Protein AF-A0A1X1UT60-F1 (afdb_monomer)

Mean predicted aligned error: 7.27 Å

Foldseek 3Di:
DVCVVVVVCVVVVVVVVVVVVVVVVVVVVQPPPVVDDDDPVVVVVVVVVVVVVVVVVVVVVVVVVVPDDPPDDDD

pLDDT: mean 88.56, std 16.57, range [33.62, 98.56]

Solvent-accessible surface area (backbone atoms only — n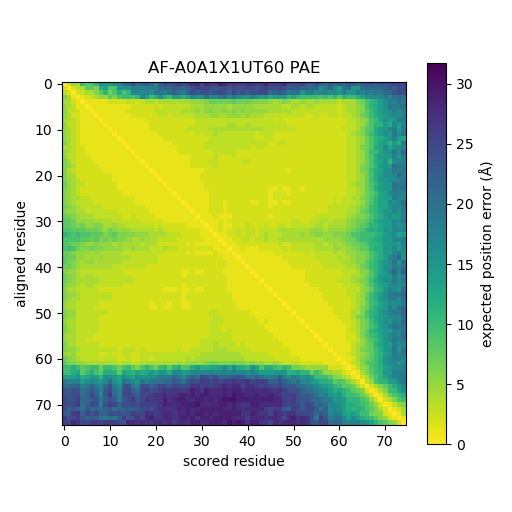ot comparable to full-atom values): 4560 Å² total; per-residue (Å²): 112,66,67,55,55,53,47,54,48,49,58,51,50,53,58,51,49,54,51,50,54,50,51,52,50,57,59,55,60,62,68,45,65,92,83,39,88,83,53,74,66,56,54,50,53,54,50,53,50,54,52,50,53,54,50,53,51,52,49,54,57,51,53,66,72,60,76,81,75,87,74,86,74,89,130

Structure (mmCIF, N/CA/C/O backbone):
data_AF-A0A1X1UT60-F1
#
_entry.id   AF-A0A1X1UT60-F1
#
loop_
_atom_site.group_PDB
_atom_site.id
_atom_site.type_symbol
_atom_site.label_atom_id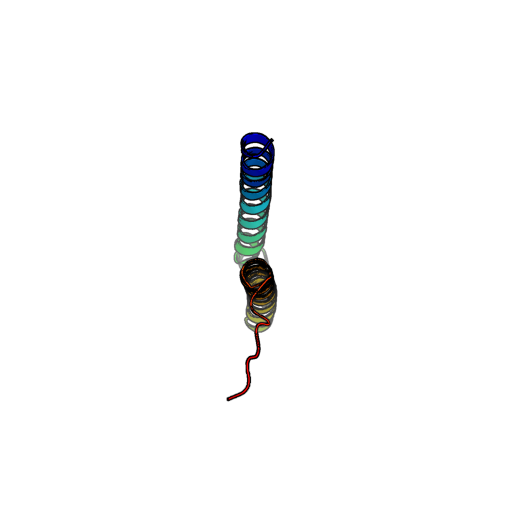
_atom_site.label_alt_id
_atom_site.label_comp_id
_atom_site.label_asym_id
_atom_site.label_entity_id
_atom_site.label_seq_id
_atom_site.pdbx_PDB_ins_code
_atom_site.Cartn_x
_atom_site.Cartn_y
_atom_site.Cartn_z
_atom_site.occupancy
_atom_site.B_iso_or_equiv
_atom_site.auth_seq_id
_atom_site.auth_comp_id
_atom_site.auth_asym_id
_atom_site.auth_atom_id
_atom_site.pdbx_PDB_model_num
ATOM 1 N N . MET A 1 1 ? 22.408 4.416 -22.949 1.00 63.19 1 MET A N 1
ATOM 2 C CA . MET A 1 1 ? 20.963 4.489 -23.270 1.00 63.19 1 MET A CA 1
ATOM 3 C C . MET A 1 1 ? 20.136 3.407 -22.572 1.00 63.19 1 MET A C 1
ATOM 5 O O . MET A 1 1 ? 19.119 3.745 -21.991 1.00 63.19 1 MET A O 1
ATOM 9 N N . GLU A 1 2 ? 20.528 2.128 -22.570 1.00 61.81 2 GLU A N 1
ATOM 10 C CA . GLU A 1 2 ? 19.789 1.092 -21.815 1.00 61.81 2 GLU A CA 1
ATOM 11 C C . GLU A 1 2 ? 20.058 1.135 -20.303 1.00 61.81 2 GLU A C 1
ATOM 13 O O . GLU A 1 2 ? 19.118 1.078 -19.511 1.00 61.81 2 GLU A O 1
ATOM 18 N N . ARG A 1 3 ? 21.324 1.356 -19.914 1.00 65.81 3 ARG A N 1
ATOM 19 C CA . ARG A 1 3 ? 21.723 1.619 -18.521 1.00 65.81 3 ARG A CA 1
ATOM 20 C C . ARG A 1 3 ? 20.908 2.759 -17.897 1.00 65.81 3 ARG A C 1
ATOM 22 O O . ARG A 1 3 ? 20.373 2.581 -16.817 1.00 65.81 3 ARG A O 1
ATOM 29 N N . ASP A 1 4 ? 20.711 3.845 -18.643 1.00 88.81 4 ASP A N 1
ATOM 30 C CA . ASP A 1 4 ? 19.952 5.031 -18.222 1.00 88.81 4 ASP A CA 1
ATOM 31 C C . ASP A 1 4 ? 18.448 4.744 -18.018 1.00 88.81 4 ASP A C 1
ATOM 33 O O . ASP A 1 4 ? 17.863 5.121 -17.006 1.00 88.81 4 ASP A O 1
ATOM 37 N N . ARG A 1 5 ? 17.810 3.969 -18.912 1.00 92.38 5 ARG A N 1
ATOM 38 C CA . ARG A 1 5 ? 16.406 3.551 -18.716 1.00 92.38 5 ARG A CA 1
ATOM 39 C C . ARG A 1 5 ? 16.234 2.631 -17.508 1.00 92.38 5 ARG A C 1
ATOM 41 O O . ARG A 1 5 ? 15.263 2.783 -16.765 1.00 92.38 5 ARG A O 1
ATOM 48 N N . ARG A 1 6 ? 17.151 1.675 -17.317 1.00 93.25 6 ARG A N 1
ATOM 49 C CA . ARG A 1 6 ? 17.117 0.748 -16.178 1.00 93.25 6 ARG A CA 1
ATOM 50 C C . ARG A 1 6 ? 17.356 1.488 -14.868 1.00 93.25 6 ARG A C 1
ATOM 52 O O . ARG A 1 6 ? 16.586 1.2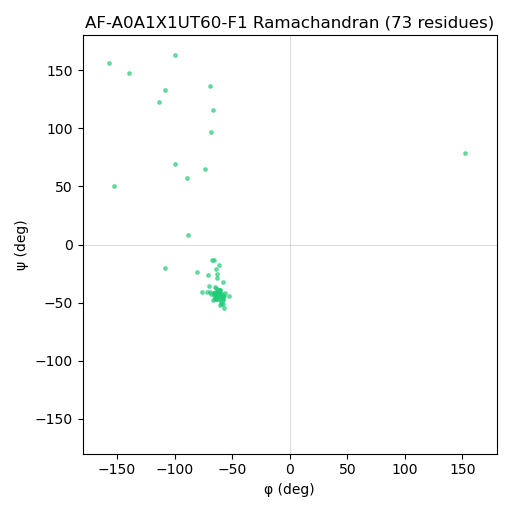87 -13.937 1.00 93.25 6 ARG A O 1
ATOM 59 N N . GLU A 1 7 ? 18.373 2.337 -14.812 1.00 95.12 7 GLU A N 1
ATOM 60 C CA . GLU A 1 7 ? 18.711 3.151 -13.644 1.00 95.12 7 GLU A CA 1
ATOM 61 C C . GLU A 1 7 ? 17.553 4.076 -13.268 1.00 95.12 7 GLU A C 1
ATOM 63 O O . GLU A 1 7 ? 17.055 4.006 -12.146 1.00 95.12 7 GLU A O 1
ATOM 68 N N . ARG A 1 8 ? 17.000 4.815 -14.240 1.00 95.19 8 ARG A N 1
ATOM 69 C CA . ARG A 1 8 ? 15.806 5.641 -14.027 1.00 95.19 8 ARG A CA 1
ATOM 70 C C . ARG A 1 8 ? 14.626 4.830 -13.493 1.00 95.19 8 ARG A C 1
ATOM 72 O O . ARG A 1 8 ? 13.910 5.306 -12.611 1.00 95.19 8 ARG A O 1
ATOM 79 N N . PHE A 1 9 ? 14.400 3.621 -14.011 1.00 94.38 9 PHE A N 1
ATOM 80 C CA . PHE A 1 9 ? 13.359 2.740 -13.484 1.00 94.38 9 PHE A CA 1
ATOM 81 C C . PHE A 1 9 ? 13.646 2.326 -12.037 1.00 94.38 9 PHE A C 1
ATOM 83 O O . PHE A 1 9 ? 12.735 2.422 -11.222 1.00 94.38 9 PHE A O 1
ATOM 90 N N . VAL A 1 10 ? 14.876 1.906 -11.705 1.00 96.88 10 VAL A N 1
ATOM 91 C CA . VAL A 1 10 ? 15.266 1.522 -10.333 1.00 96.88 10 VAL A CA 1
ATOM 92 C C . VAL A 1 10 ? 15.004 2.673 -9.371 1.00 96.88 10 VAL A C 1
ATOM 94 O O . VAL A 1 10 ? 14.229 2.504 -8.434 1.00 96.88 10 VAL A O 1
ATOM 97 N N . THR A 1 11 ? 15.551 3.857 -9.653 1.00 96.62 11 THR A N 1
ATOM 98 C CA . THR A 1 11 ? 15.411 5.032 -8.783 1.00 96.62 11 THR A CA 1
ATOM 99 C C . THR A 1 11 ? 13.944 5.389 -8.547 1.00 96.62 11 THR A C 1
ATOM 101 O O . THR A 1 11 ? 13.527 5.651 -7.417 1.00 96.62 11 THR A O 1
ATOM 104 N N . LEU A 1 12 ? 13.125 5.377 -9.605 1.00 97.31 12 LEU A N 1
ATOM 105 C CA . LEU A 1 12 ? 11.697 5.668 -9.479 1.00 97.31 12 LEU A CA 1
ATOM 106 C C . LEU A 1 12 ? 10.943 4.561 -8.736 1.00 97.31 12 LEU A C 1
ATOM 108 O O . LEU A 1 12 ? 10.065 4.876 -7.932 1.00 97.31 12 LEU A O 1
ATOM 112 N N . ALA A 1 13 ? 11.252 3.292 -9.000 1.00 97.00 13 ALA A N 1
ATOM 113 C CA . ALA A 1 13 ? 10.598 2.155 -8.364 1.00 97.00 13 ALA A CA 1
ATOM 114 C C . ALA A 1 13 ? 10.884 2.130 -6.859 1.00 97.00 13 ALA A C 1
ATOM 116 O O . ALA A 1 13 ? 9.946 2.023 -6.070 1.00 97.00 13 ALA A O 1
ATOM 117 N N . GLU A 1 14 ? 12.141 2.310 -6.457 1.00 97.75 14 GLU A N 1
ATOM 118 C CA . GLU A 1 14 ? 12.547 2.367 -5.051 1.00 97.75 14 GLU A CA 1
ATOM 119 C C . GLU A 1 14 ? 11.860 3.525 -4.325 1.00 97.75 14 GLU A C 1
ATOM 121 O O . GLU A 1 14 ? 11.169 3.310 -3.326 1.00 97.75 14 GLU A O 1
ATOM 126 N N . ALA A 1 15 ? 11.953 4.742 -4.873 1.00 98.06 15 ALA A N 1
ATOM 127 C CA . ALA A 1 15 ? 11.359 5.924 -4.255 1.00 98.06 15 ALA A CA 1
ATOM 128 C C . ALA A 1 15 ? 9.830 5.813 -4.119 1.00 98.06 15 ALA A C 1
ATOM 130 O O . ALA A 1 15 ? 9.262 6.198 -3.094 1.00 98.06 15 ALA A O 1
ATOM 131 N N . ARG A 1 16 ? 9.140 5.288 -5.140 1.00 97.94 16 ARG A N 1
ATOM 132 C CA . ARG A 1 16 ? 7.676 5.126 -5.117 1.00 97.94 16 ARG A CA 1
ATOM 133 C C . ARG A 1 16 ? 7.243 4.009 -4.173 1.00 97.94 16 ARG A C 1
ATOM 135 O O . ARG A 1 16 ? 6.288 4.200 -3.424 1.00 97.94 16 ARG A O 1
ATOM 142 N N . THR A 1 17 ? 7.965 2.890 -4.155 1.00 97.69 17 THR A N 1
ATOM 143 C CA . THR A 1 17 ? 7.668 1.762 -3.260 1.00 97.69 17 THR A CA 1
ATOM 144 C C . THR A 1 17 ? 7.880 2.158 -1.802 1.00 97.69 17 THR A C 1
ATOM 146 O O . THR A 1 17 ? 7.017 1.897 -0.968 1.00 97.69 17 THR A O 1
ATOM 149 N N . ALA A 1 18 ? 8.967 2.872 -1.491 1.00 98.00 18 ALA A N 1
ATOM 150 C CA . ALA A 1 18 ? 9.219 3.392 -0.148 1.00 98.00 18 ALA A CA 1
ATOM 151 C C . ALA A 1 18 ? 8.087 4.311 0.341 1.00 98.00 18 ALA A C 1
ATOM 153 O O . ALA A 1 18 ? 7.603 4.157 1.464 1.00 98.00 18 ALA A O 1
ATOM 154 N N . LYS A 1 19 ? 7.609 5.223 -0.518 1.00 98.19 19 LYS A N 1
ATOM 155 C CA . LYS A 1 19 ? 6.465 6.095 -0.203 1.00 98.19 19 LYS A CA 1
ATOM 156 C C . LYS A 1 19 ? 5.181 5.302 0.046 1.00 98.19 19 LYS A C 1
ATOM 158 O O . LYS A 1 19 ? 4.497 5.577 1.028 1.00 98.19 19 LYS A O 1
ATOM 163 N N . ALA A 1 20 ? 4.882 4.307 -0.791 1.00 98.00 20 ALA A N 1
ATOM 164 C CA . ALA A 1 20 ? 3.710 3.450 -0.613 1.00 98.00 20 ALA A CA 1
ATOM 165 C C . ALA A 1 20 ? 3.769 2.672 0.712 1.00 98.00 20 ALA A C 1
ATOM 167 O O . ALA A 1 20 ? 2.812 2.700 1.481 1.00 98.00 20 ALA A O 1
ATOM 168 N N . MET A 1 21 ? 4.913 2.058 1.034 1.00 98.06 21 MET A N 1
ATOM 169 C CA . MET A 1 21 ? 5.104 1.360 2.312 1.00 98.06 21 MET A CA 1
ATOM 170 C C . MET A 1 21 ? 4.900 2.289 3.512 1.00 98.06 21 MET A C 1
ATOM 172 O O . MET A 1 21 ? 4.256 1.906 4.485 1.00 98.06 21 MET A O 1
ATOM 176 N N . ASN A 1 22 ? 5.420 3.518 3.450 1.00 98.50 22 ASN A N 1
ATOM 177 C CA . ASN A 1 22 ? 5.232 4.495 4.521 1.00 98.50 22 ASN A CA 1
ATOM 178 C C . ASN A 1 22 ? 3.763 4.901 4.677 1.00 98.50 22 ASN A C 1
ATOM 180 O O . ASN A 1 22 ? 3.277 4.955 5.802 1.00 98.50 22 ASN A O 1
ATOM 184 N N . ALA A 1 23 ? 3.041 5.119 3.576 1.00 98.12 23 ALA A N 1
ATOM 185 C CA . ALA A 1 23 ? 1.611 5.411 3.628 1.00 98.12 23 ALA A CA 1
ATOM 186 C C . ALA A 1 23 ? 0.818 4.260 4.270 1.00 98.12 23 ALA A C 1
ATOM 188 O O . ALA A 1 23 ? 0.000 4.504 5.153 1.00 98.12 23 ALA A O 1
ATOM 189 N N . ILE A 1 24 ? 1.117 3.006 3.908 1.00 98.06 24 ILE A N 1
ATOM 190 C CA . ILE A 1 24 ? 0.482 1.824 4.514 1.00 98.06 24 ILE A CA 1
ATOM 191 C C . ILE A 1 24 ? 0.761 1.760 6.022 1.00 98.06 24 ILE A C 1
ATOM 193 O O . ILE A 1 24 ? -0.151 1.491 6.800 1.00 98.06 24 ILE A O 1
ATOM 197 N N . ARG A 1 25 ? 1.991 2.059 6.464 1.00 98.44 25 ARG A N 1
ATOM 198 C CA . ARG A 1 25 ? 2.321 2.127 7.901 1.00 98.44 25 ARG A CA 1
ATOM 199 C C . ARG A 1 25 ? 1.524 3.208 8.628 1.00 98.44 25 ARG A C 1
ATOM 201 O O . ARG A 1 25 ? 1.024 2.951 9.716 1.00 98.44 25 ARG A O 1
ATOM 208 N N . LEU A 1 26 ? 1.373 4.391 8.027 1.00 98.12 26 LEU A N 1
ATOM 209 C CA . LEU A 1 26 ? 0.568 5.473 8.605 1.00 98.12 26 LEU A CA 1
ATOM 210 C C . LEU A 1 26 ? -0.906 5.077 8.739 1.00 98.12 26 LEU A C 1
ATOM 212 O O . LEU A 1 26 ? -1.505 5.351 9.773 1.00 98.12 26 LEU A O 1
ATOM 216 N N . VAL A 1 27 ? -1.465 4.381 7.745 1.00 97.81 27 VAL A N 1
ATOM 217 C CA . VAL A 1 27 ? -2.808 3.787 7.853 1.00 97.81 27 VAL A CA 1
ATOM 218 C C . VAL A 1 27 ? -2.848 2.758 8.986 1.00 97.81 27 VAL A C 1
ATOM 220 O O . VAL A 1 27 ? -3.771 2.772 9.792 1.00 97.81 27 VAL A O 1
ATOM 223 N N . GLY A 1 28 ?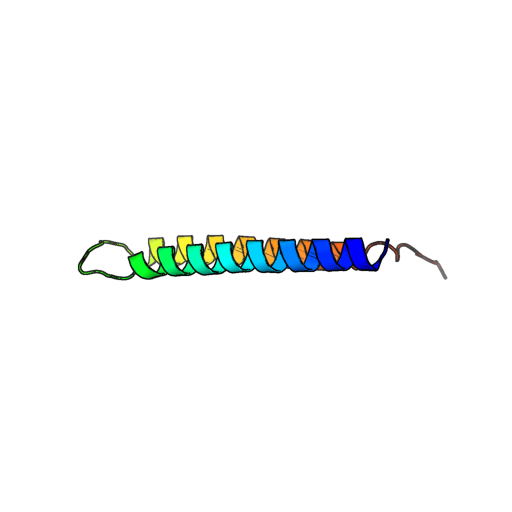 -1.818 1.917 9.115 1.00 97.69 28 GLY A N 1
ATOM 224 C CA . GLY A 1 28 ? -1.690 0.957 10.214 1.00 97.69 28 GLY A CA 1
ATOM 225 C C . GLY A 1 28 ? -1.686 1.600 11.605 1.00 97.69 28 GLY A C 1
ATOM 226 O O . GLY A 1 28 ? -2.241 1.026 12.540 1.00 97.69 28 GLY A O 1
ATOM 227 N N . ASN A 1 29 ? -1.151 2.816 11.754 1.00 97.81 29 ASN A N 1
ATOM 228 C CA . ASN A 1 29 ? -1.173 3.542 13.030 1.00 97.81 29 ASN A CA 1
ATOM 229 C C . ASN A 1 29 ? -2.597 3.900 13.499 1.00 97.81 29 ASN A C 1
ATOM 231 O O . ASN A 1 29 ? -2.806 4.102 14.696 1.00 97.81 29 ASN A O 1
ATOM 235 N N . LEU A 1 30 ? -3.583 3.935 12.592 1.00 97.69 30 LEU A N 1
ATOM 236 C CA . LEU A 1 30 ? -4.997 4.136 12.938 1.00 97.69 30 LEU A CA 1
ATOM 237 C C . LEU A 1 30 ? -5.591 2.951 13.712 1.00 97.69 30 LEU A C 1
ATOM 239 O O . LEU A 1 30 ? -6.647 3.086 14.320 1.00 97.69 30 LEU A O 1
ATOM 243 N N . SER A 1 31 ? -4.900 1.806 13.753 1.00 97.19 31 SER A N 1
ATOM 244 C CA . SER A 1 31 ? -5.315 0.647 14.556 1.00 97.19 31 SER A CA 1
ATOM 245 C C . SER A 1 31 ? -5.365 0.928 16.059 1.00 97.19 31 SER A C 1
ATOM 247 O O . SER A 1 31 ? -6.016 0.175 16.789 1.00 97.19 31 SER A O 1
ATOM 249 N N . ASN A 1 32 ? -4.718 1.996 16.537 1.00 97.25 32 ASN A N 1
ATOM 250 C CA . ASN A 1 32 ? -4.722 2.334 17.950 1.00 97.25 32 ASN A CA 1
ATOM 251 C C . ASN A 1 32 ? -6.112 2.791 18.433 1.00 97.25 32 ASN A C 1
ATOM 253 O O . ASN A 1 32 ? -6.454 3.974 18.359 1.00 97.25 32 ASN A O 1
ATOM 257 N N . LYS A 1 33 ? -6.867 1.852 19.017 1.00 95.69 33 LYS A N 1
ATOM 258 C CA . LYS A 1 33 ? -8.211 2.091 19.562 1.00 95.69 33 LYS A CA 1
ATOM 259 C C . LYS A 1 33 ? -8.250 3.041 20.765 1.00 95.69 33 LYS A C 1
ATOM 261 O O . LYS A 1 33 ? -9.324 3.504 21.120 1.00 95.69 33 LYS A O 1
ATOM 266 N N . SER A 1 34 ? -7.111 3.363 21.394 1.00 97.12 34 SER A N 1
ATOM 267 C CA . SER A 1 34 ? -7.087 4.400 22.440 1.00 97.12 34 SER A CA 1
ATOM 268 C C . SER A 1 34 ? -7.287 5.804 21.870 1.00 97.12 34 SER A C 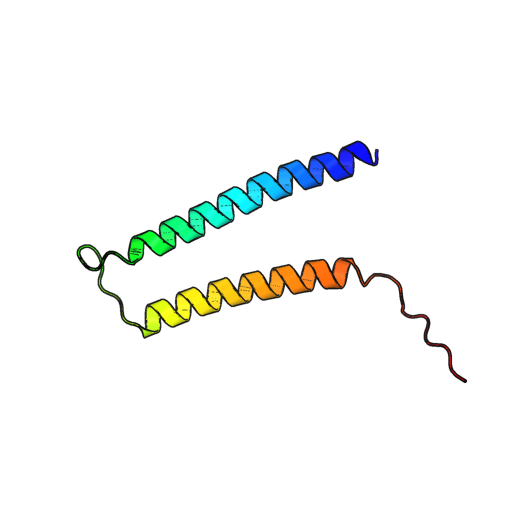1
ATOM 270 O O . SER A 1 34 ? -7.726 6.697 22.587 1.00 97.12 34 SER A O 1
ATOM 272 N N . ASN A 1 35 ? -6.916 6.003 20.601 1.00 97.06 35 ASN A N 1
ATOM 273 C CA . ASN A 1 35 ? -6.927 7.306 19.939 1.00 97.06 35 ASN A CA 1
ATOM 274 C C . ASN A 1 35 ? -8.051 7.422 18.905 1.00 97.06 35 ASN A C 1
ATOM 276 O O . ASN A 1 35 ? -8.400 8.534 18.517 1.00 97.06 35 ASN A O 1
ATOM 280 N N . TYR A 1 36 ? -8.581 6.290 18.439 1.00 97.44 36 TYR A N 1
ATOM 281 C CA . TYR A 1 36 ? -9.524 6.229 17.332 1.00 97.44 36 TYR A CA 1
ATOM 282 C C . TYR A 1 36 ? -10.630 5.216 17.594 1.00 97.44 36 TYR A C 1
ATOM 284 O O . TYR A 1 36 ? -10.401 4.160 18.180 1.00 97.44 36 TYR A O 1
ATOM 292 N N . GLU A 1 37 ? -11.813 5.513 17.074 1.00 97.62 37 GLU A N 1
ATOM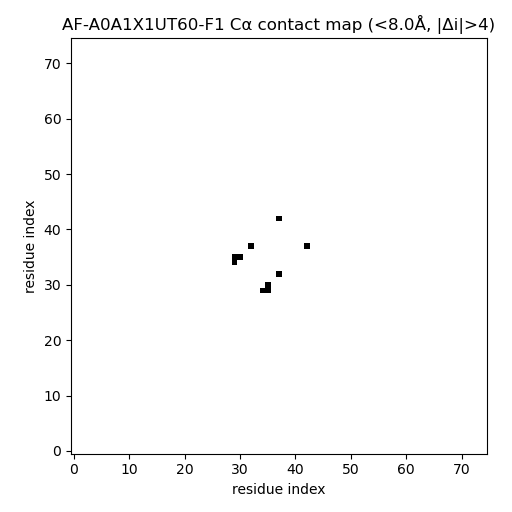 293 C CA . GLU A 1 37 ? -12.933 4.584 17.010 1.00 97.62 37 GLU A CA 1
ATOM 294 C C . GLU A 1 37 ? -13.142 4.159 15.557 1.00 97.62 37 GLU A C 1
ATOM 296 O O . GLU A 1 37 ? -13.119 4.985 14.645 1.00 97.62 37 GLU A O 1
ATOM 301 N N . TYR A 1 38 ? -13.292 2.857 15.339 1.00 98.06 38 TYR A N 1
ATOM 302 C CA . TYR A 1 38 ? -13.543 2.273 14.029 1.00 98.06 38 TYR A CA 1
ATOM 303 C C . TYR A 1 38 ? -14.213 0.913 14.189 1.00 98.06 38 TYR A C 1
ATOM 305 O O . TYR A 1 38 ? -14.060 0.226 15.206 1.00 98.06 38 TYR A O 1
ATOM 313 N N . THR A 1 39 ? -14.924 0.510 13.147 1.00 98.38 39 THR A N 1
ATOM 314 C CA . THR A 1 39 ? -15.571 -0.795 13.053 1.00 98.38 39 THR A CA 1
ATOM 315 C C . THR A 1 39 ? -14.736 -1.764 12.222 1.00 98.38 39 THR A C 1
ATOM 317 O O . THR A 1 39 ? -13.880 -1.373 11.424 1.00 98.38 39 THR A O 1
ATOM 320 N N . ASP A 1 40 ? -15.026 -3.057 12.343 1.00 97.62 40 ASP A N 1
ATOM 321 C CA . ASP A 1 40 ? -14.407 -4.073 11.484 1.00 97.62 40 ASP A CA 1
ATOM 322 C C . ASP A 1 40 ? -14.782 -3.877 10.002 1.00 97.62 40 ASP A C 1
ATOM 324 O O . ASP A 1 40 ? -14.021 -4.247 9.101 1.00 97.62 40 ASP A O 1
ATOM 328 N N . ALA A 1 41 ? -15.932 -3.246 9.732 1.00 98.44 41 ALA A N 1
ATOM 329 C CA . ALA A 1 41 ? -16.343 -2.874 8.384 1.00 98.44 41 ALA A CA 1
ATOM 330 C C . ALA A 1 41 ? -15.415 -1.804 7.787 1.00 98.44 41 ALA A C 1
ATOM 332 O O . ALA A 1 41 ? -15.015 -1.943 6.630 1.00 98.44 41 ALA A O 1
ATOM 333 N N . ASP A 1 42 ? -15.011 -0.799 8.573 1.00 98.31 42 ASP A N 1
ATOM 334 C CA . ASP A 1 42 ? -14.064 0.238 8.135 1.00 98.31 42 ASP A CA 1
ATOM 335 C C . ASP A 1 42 ? -12.708 -0.380 7.778 1.00 98.31 42 ASP A C 1
ATOM 337 O O . ASP A 1 42 ? -12.170 -0.143 6.693 1.00 98.31 42 ASP A O 1
ATOM 341 N N . VAL A 1 43 ? -12.193 -1.261 8.644 1.00 98.00 43 VAL A N 1
ATOM 342 C CA . VAL A 1 43 ? -10.935 -1.989 8.400 1.00 98.00 43 VAL A CA 1
ATOM 343 C C . VAL A 1 43 ? -11.032 -2.818 7.119 1.00 98.00 43 VAL A C 1
ATOM 345 O O . VAL A 1 43 ? -10.134 -2.772 6.276 1.00 98.00 43 VAL A O 1
ATOM 348 N N . THR A 1 44 ? -12.142 -3.534 6.931 1.00 98.38 44 THR A N 1
ATOM 349 C CA . THR A 1 44 ? -12.373 -4.358 5.737 1.00 98.38 44 THR A CA 1
ATOM 350 C C . THR A 1 44 ? -12.388 -3.517 4.461 1.00 98.38 44 THR A C 1
ATOM 352 O O . THR A 1 44 ? -11.785 -3.908 3.459 1.00 98.38 44 THR A O 1
ATOM 355 N N . GLN A 1 45 ? -13.049 -2.355 4.477 1.00 98.56 45 GLN A N 1
ATOM 356 C CA . GLN A 1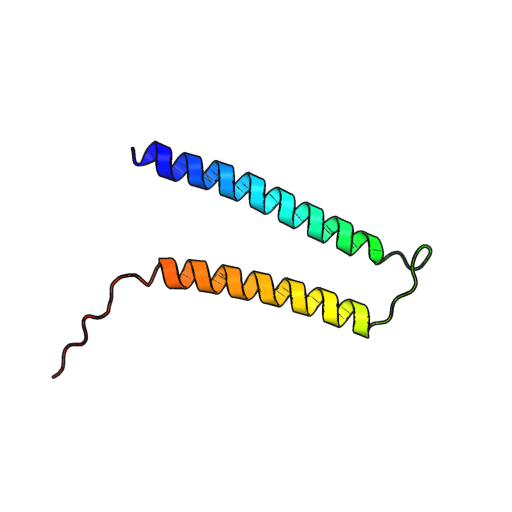 45 ? -13.093 -1.451 3.325 1.00 98.56 45 GLN A CA 1
ATOM 357 C C . GLN A 1 45 ? -11.705 -0.899 2.983 1.00 98.56 45 GLN A C 1
ATOM 359 O O . GLN A 1 45 ? -11.316 -0.923 1.812 1.00 98.56 45 GLN A O 1
ATOM 364 N N . ILE A 1 46 ? -10.937 -0.473 3.993 1.00 98.31 46 ILE A N 1
ATOM 365 C CA . ILE A 1 46 ? -9.569 0.036 3.822 1.00 98.31 46 ILE A CA 1
ATOM 366 C C . ILE A 1 46 ? -8.669 -1.037 3.201 1.00 98.31 46 ILE A C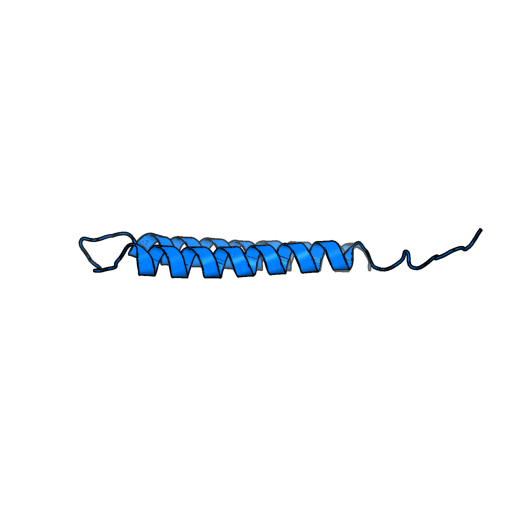 1
ATOM 368 O O . ILE A 1 46 ? -8.018 -0.789 2.184 1.00 98.31 46 ILE A O 1
ATOM 372 N N . VAL A 1 47 ? -8.656 -2.244 3.774 1.00 98.00 47 VAL A N 1
ATOM 373 C CA . VAL A 1 47 ? -7.814 -3.346 3.281 1.00 98.00 47 VAL A CA 1
ATOM 374 C C . VAL A 1 47 ? -8.213 -3.738 1.859 1.00 98.00 47 VAL A C 1
ATOM 376 O O . VAL A 1 47 ? -7.348 -3.863 0.995 1.00 98.00 47 VAL A O 1
ATOM 379 N N . LYS A 1 48 ? -9.518 -3.846 1.572 1.00 98.38 48 LYS A N 1
ATOM 380 C CA . LYS A 1 48 ? -10.013 -4.182 0.230 1.00 98.38 48 LYS A CA 1
ATOM 381 C C . LYS A 1 48 ? -9.592 -3.152 -0.821 1.00 98.38 48 LYS A C 1
ATOM 383 O O . LYS A 1 48 ? -9.257 -3.540 -1.941 1.00 98.38 48 LYS A O 1
ATOM 388 N N . ALA A 1 49 ? -9.609 -1.863 -0.482 1.00 98.31 49 ALA A N 1
ATOM 389 C CA . ALA A 1 49 ? -9.157 -0.809 -1.385 1.00 98.31 49 ALA A CA 1
ATOM 390 C C . ALA A 1 49 ? -7.653 -0.932 -1.687 1.00 98.31 49 ALA A C 1
ATOM 392 O O . ALA A 1 49 ? -7.259 -0.923 -2.854 1.00 98.31 49 ALA A O 1
ATOM 393 N N . LEU A 1 50 ? -6.824 -1.131 -0.655 1.00 98.25 50 LEU A N 1
ATOM 394 C CA . LEU A 1 50 ? -5.376 -1.321 -0.813 1.00 98.25 50 LEU A CA 1
ATOM 395 C C . LEU A 1 50 ? -5.046 -2.575 -1.638 1.00 98.25 50 LEU A C 1
ATOM 397 O O . LEU A 1 50 ? -4.231 -2.514 -2.561 1.00 98.25 50 LEU A O 1
ATOM 401 N N . ASP A 1 51 ? -5.718 -3.694 -1.365 1.00 97.81 51 ASP A N 1
ATOM 402 C CA . ASP A 1 51 ? -5.566 -4.932 -2.134 1.00 97.81 51 ASP A CA 1
ATOM 403 C C . ASP A 1 51 ? -5.975 -4.753 -3.600 1.00 97.81 51 ASP A C 1
ATOM 405 O O . ASP A 1 51 ? -5.321 -5.292 -4.499 1.00 97.81 51 ASP A O 1
ATOM 409 N N . GLY A 1 52 ? -7.045 -3.995 -3.855 1.00 97.88 52 GLY A N 1
ATOM 410 C CA . GLY A 1 52 ? -7.498 -3.648 -5.200 1.00 97.88 52 GLY A CA 1
ATOM 411 C C . GLY A 1 52 ? -6.417 -2.927 -6.004 1.00 97.88 52 GLY A C 1
ATOM 412 O O . GLY A 1 52 ? -6.104 -3.340 -7.123 1.00 97.88 52 GLY A O 1
ATOM 413 N N . GLU A 1 53 ? -5.776 -1.923 -5.408 1.00 97.12 53 GLU A N 1
ATOM 414 C CA . GLU A 1 53 ? -4.670 -1.191 -6.037 1.00 97.12 53 GLU A CA 1
ATOM 415 C C . GLU A 1 53 ? -3.451 -2.087 -6.298 1.00 97.12 53 GLU A C 1
ATOM 417 O O . GLU A 1 53 ? -2.859 -2.046 -7.380 1.00 97.12 53 GLU A O 1
ATOM 422 N N . VAL A 1 54 ? -3.100 -2.972 -5.358 1.00 97.25 54 VAL A N 1
ATOM 423 C CA . VAL A 1 54 ? -2.006 -3.940 -5.558 1.00 97.25 54 VAL A CA 1
ATOM 424 C C . VAL A 1 54 ? -2.331 -4.924 -6.687 1.00 97.25 54 VAL A C 1
ATOM 426 O O . VAL A 1 54 ? -1.447 -5.282 -7.471 1.00 97.25 54 VAL A O 1
ATOM 429 N N . ARG A 1 55 ? -3.589 -5.361 -6.818 1.00 97.00 55 ARG A N 1
ATOM 430 C CA . ARG A 1 55 ? -4.029 -6.208 -7.941 1.00 97.00 55 ARG A CA 1
ATOM 431 C C . ARG A 1 55 ? -3.930 -5.467 -9.273 1.00 97.00 55 ARG A C 1
ATOM 433 O O . ARG A 1 55 ? -3.384 -6.027 -10.222 1.00 97.00 55 ARG A O 1
ATOM 440 N N . ALA A 1 56 ? -4.384 -4.216 -9.338 1.00 95.44 56 ALA A N 1
ATOM 441 C CA . ALA A 1 56 ? -4.280 -3.390 -10.541 1.00 95.44 56 ALA A CA 1
ATOM 442 C C . ALA A 1 56 ? -2.815 -3.132 -10.942 1.00 95.44 56 ALA A C 1
ATOM 444 O O . ALA A 1 56 ? -2.468 -3.204 -12.123 1.00 95.44 56 ALA A O 1
ATOM 445 N N . LEU A 1 57 ? -1.933 -2.903 -9.962 1.00 95.69 57 LEU A N 1
ATOM 446 C CA . LEU A 1 57 ? -0.486 -2.803 -10.167 1.00 95.69 57 LEU A CA 1
ATOM 447 C C . LEU A 1 57 ? 0.077 -4.079 -10.809 1.00 95.69 57 LEU A C 1
ATOM 449 O O . LEU A 1 57 ? 0.767 -3.994 -11.825 1.00 95.69 57 LEU A O 1
ATOM 453 N N . LYS A 1 58 ? -0.238 -5.254 -10.246 1.00 94.69 58 LYS A N 1
ATOM 454 C CA . LYS A 1 58 ? 0.198 -6.556 -10.784 1.00 94.69 58 LYS A CA 1
ATOM 455 C C . LYS A 1 58 ? -0.287 -6.765 -12.219 1.00 94.69 58 LYS A C 1
ATOM 457 O O . LYS A 1 58 ? 0.517 -7.153 -13.061 1.00 94.69 58 LYS A O 1
ATOM 462 N N . ALA A 1 59 ? -1.557 -6.463 -12.497 1.00 94.31 59 ALA A N 1
ATOM 463 C CA . ALA A 1 59 ? -2.133 -6.580 -13.836 1.00 94.31 59 ALA A CA 1
ATOM 464 C C . ALA A 1 59 ? -1.373 -5.720 -14.857 1.00 94.31 59 ALA A C 1
ATOM 466 O O . ALA A 1 59 ? -0.942 -6.229 -15.883 1.00 94.31 59 ALA A O 1
ATOM 467 N N . ARG A 1 60 ? -1.078 -4.455 -14.530 1.00 92.25 60 ARG A N 1
ATOM 468 C CA . ARG A 1 60 ? -0.312 -3.562 -15.418 1.00 92.25 60 ARG A CA 1
ATOM 469 C C . ARG A 1 60 ? 1.097 -4.069 -15.728 1.00 92.25 60 ARG A C 1
ATOM 471 O O . ARG A 1 60 ? 1.559 -3.919 -16.856 1.00 92.25 60 ARG A O 1
ATOM 478 N N . PHE A 1 61 ? 1.789 -4.648 -14.746 1.00 90.56 61 PHE A N 1
ATOM 479 C CA . PHE A 1 61 ? 3.109 -5.245 -14.979 1.00 90.56 61 PHE A CA 1
ATOM 480 C C . PHE A 1 61 ? 3.026 -6.531 -15.812 1.00 90.56 61 PHE A C 1
ATOM 482 O O . PHE A 1 61 ? 3.899 -6.744 -16.649 1.00 90.56 61 PHE A O 1
ATOM 489 N N . ALA A 1 62 ? 1.977 -7.340 -15.631 1.00 89.19 62 ALA A N 1
ATOM 490 C CA . ALA A 1 62 ? 1.728 -8.535 -16.437 1.00 89.19 62 ALA A CA 1
ATOM 491 C C . ALA A 1 62 ? 1.359 -8.190 -17.895 1.00 89.19 62 ALA A C 1
ATOM 493 O O . ALA A 1 62 ? 1.894 -8.785 -18.831 1.00 89.19 62 ALA A O 1
ATOM 494 N N . ASP A 1 63 ? 0.516 -7.179 -18.108 1.00 85.19 63 ASP A N 1
ATOM 495 C CA . ASP A 1 63 ? 0.147 -6.692 -19.443 1.00 85.19 63 ASP A CA 1
ATOM 496 C C . ASP A 1 63 ? 1.350 -6.084 -20.177 1.00 85.19 63 ASP A C 1
ATOM 498 O O . ASP A 1 63 ? 1.518 -6.292 -21.378 1.00 85.19 63 ASP A O 1
ATOM 502 N N . ALA A 1 64 ? 2.243 -5.396 -19.454 1.00 69.69 64 ALA A N 1
ATOM 503 C CA . ALA A 1 64 ? 3.488 -4.872 -20.016 1.00 69.69 64 ALA A CA 1
ATOM 504 C C . ALA A 1 64 ? 4.436 -5.983 -20.51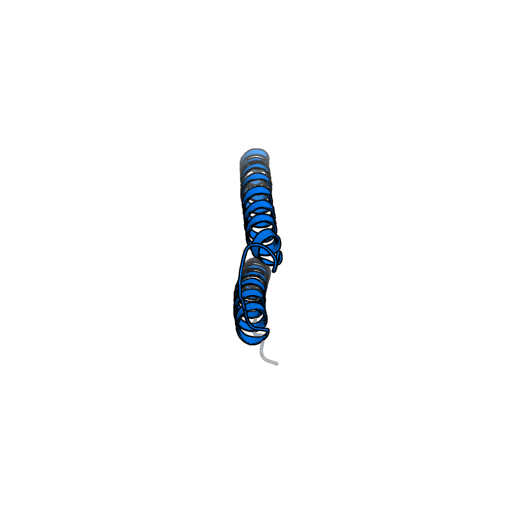3 1.00 69.69 64 ALA A C 1
ATOM 506 O O . ALA A 1 64 ? 5.195 -5.753 -21.455 1.00 69.69 64 ALA A O 1
ATOM 507 N N . THR A 1 65 ? 4.383 -7.182 -19.921 1.00 59.59 65 THR A N 1
ATOM 508 C CA . THR A 1 65 ? 5.115 -8.368 -20.403 1.00 59.59 65 THR A CA 1
ATOM 509 C C . THR A 1 65 ? 4.430 -9.083 -21.573 1.00 59.59 65 THR A C 1
ATOM 511 O O . THR A 1 65 ? 5.122 -9.707 -22.370 1.00 59.59 65 THR A O 1
ATOM 514 N N . ASN A 1 66 ? 3.110 -8.939 -21.742 1.00 57.56 66 ASN A N 1
ATOM 515 C CA . ASN A 1 66 ? 2.329 -9.602 -22.800 1.00 57.56 66 ASN A CA 1
ATOM 516 C C . ASN A 1 66 ? 2.259 -8.805 -24.121 1.00 57.56 66 ASN A C 1
ATOM 518 O O . ASN A 1 66 ? 1.541 -9.170 -25.055 1.00 57.56 66 ASN A O 1
ATOM 522 N N . GLY A 1 67 ? 3.026 -7.719 -24.237 1.00 54.97 67 GLY A N 1
ATOM 523 C CA . GLY A 1 67 ? 3.139 -6.904 -25.446 1.00 54.97 67 GLY A CA 1
ATOM 524 C C . GLY A 1 67 ? 3.959 -7.557 -26.568 1.00 54.97 67 GLY A C 1
ATOM 525 O O . GLY A 1 67 ? 5.020 -7.035 -26.903 1.00 54.97 67 GLY A O 1
ATOM 526 N N . ARG A 1 68 ? 3.481 -8.684 -27.123 1.00 54.06 68 ARG A N 1
ATOM 527 C CA . ARG A 1 68 ? 3.710 -9.258 -28.479 1.00 54.06 68 ARG A CA 1
ATOM 528 C C . ARG A 1 68 ? 3.554 -10.785 -28.438 1.00 54.06 68 ARG A C 1
ATOM 530 O O . ARG A 1 68 ? 4.538 -11.507 -28.505 1.00 54.06 68 ARG A O 1
ATOM 537 N N . GLU A 1 69 ? 2.325 -11.285 -28.426 1.00 56.09 69 GLU A N 1
ATOM 538 C CA . GLU A 1 69 ? 2.064 -12.625 -28.971 1.00 56.09 69 GLU A CA 1
ATOM 539 C C . GLU A 1 69 ? 0.626 -12.755 -29.493 1.00 56.09 69 GLU A C 1
ATOM 541 O O . GLU A 1 69 ? -0.108 -13.686 -29.197 1.00 56.09 69 GLU A O 1
ATOM 546 N N . THR A 1 70 ? 0.199 -11.809 -30.331 1.00 52.75 70 THR A N 1
ATOM 547 C CA . THR A 1 70 ? -0.940 -12.026 -31.236 1.00 52.75 70 THR A CA 1
ATOM 548 C C . THR A 1 70 ? -0.444 -12.605 -32.561 1.00 52.75 70 THR A C 1
ATOM 550 O O . THR A 1 70 ? -0.655 -12.042 -33.629 1.00 52.75 70 THR A O 1
ATOM 553 N N . ALA A 1 71 ? 0.239 -13.750 -32.508 1.00 58.19 71 ALA A N 1
ATOM 554 C CA . ALA A 1 71 ? 0.442 -14.592 -33.685 1.00 58.19 71 ALA A CA 1
ATOM 555 C C . ALA A 1 71 ? -0.574 -15.740 -33.644 1.00 58.19 71 ALA A C 1
ATOM 557 O O . ALA A 1 71 ? -0.227 -16.897 -33.420 1.00 58.19 71 ALA A O 1
ATOM 558 N N . PHE A 1 72 ? -1.853 -15.413 -33.844 1.00 58.97 72 PHE A N 1
ATOM 559 C CA . PHE A 1 72 ? -2.861 -16.433 -34.115 1.00 58.97 72 PHE A CA 1
ATOM 560 C C . PHE A 1 72 ? -2.550 -17.065 -35.480 1.00 58.97 72 PHE A C 1
ATOM 562 O O . PHE A 1 72 ? -2.588 -16.386 -36.507 1.00 58.97 72 PHE A O 1
ATOM 569 N N . LYS A 1 73 ? -2.216 -18.360 -35.493 1.00 54.75 73 LYS A N 1
ATOM 570 C CA . LYS A 1 73 ? -2.169 -19.178 -36.709 1.00 54.75 73 LYS A CA 1
ATOM 571 C C . LYS A 1 73 ? -3.253 -20.241 -36.629 1.00 54.75 73 LYS A C 1
ATOM 573 O O . LYS A 1 73 ? -3.252 -21.057 -35.714 1.00 54.75 73 LYS A O 1
ATOM 578 N N . LEU A 1 74 ? -4.131 -20.235 -37.623 1.00 33.62 74 LEU A N 1
ATOM 579 C CA . LEU A 1 74 ? -5.034 -21.342 -37.908 1.00 33.62 74 LEU A CA 1
ATOM 580 C C . LEU A 1 74 ? -4.228 -22.534 -38.446 1.00 33.62 74 LEU A C 1
ATOM 582 O O . LEU A 1 74 ? -3.354 -22.361 -39.302 1.00 33.62 74 LEU A O 1
ATOM 586 N N . LYS A 1 75 ? -4.554 -23.729 -37.962 1.00 47.47 75 LYS A N 1
ATOM 587 C CA . LYS A 1 75 ? -4.506 -24.955 -38.756 1.00 47.47 75 LYS A CA 1
ATOM 588 C C . LYS A 1 75 ? -5.894 -25.566 -38.739 1.00 47.47 75 LYS A C 1
ATOM 590 O O . LYS A 1 75 ? -6.495 -25.557 -37.643 1.00 47.47 75 LYS A O 1
#

Secondary structure (DSSP, 8-state):
-HHHHHHHHHHHHHHHHHHHHHHHHHHHHTT-TTT----HHHHHHHHHHHHHHHHHHHHHHHHHH-SS-------

Sequence (75 aa):
MERDRRERFVTLAEARTAKAMNAIRLVGNLSNKSNYEYTDADVTQIVKALDGEVRALKARFADATNGRETAFKLK

Organism: NCBI:txid1260918

Radius of gyration: 19.38 Å; Cα contacts (8 Å, |Δi|>4): 5; chains: 1; bounding box: 38×32×61 Å